Protein AF-A0A6B3IHX9-F1 (afdb_monomer_lite)

Structure (mmCIF, N/CA/C/O backbone):
data_AF-A0A6B3IHX9-F1
#
_entry.id   AF-A0A6B3IHX9-F1
#
loop_
_atom_site.group_PDB
_atom_site.id
_atom_site.type_symbol
_atom_site.label_atom_id
_atom_site.label_alt_id
_atom_site.label_comp_id
_atom_site.label_asym_id
_atom_site.label_entity_id
_atom_site.label_seq_id
_atom_site.pdbx_PDB_ins_code
_atom_site.Cartn_x
_atom_site.Cartn_y
_atom_site.Cartn_z
_atom_site.occupancy
_atom_site.B_iso_or_equiv
_atom_site.auth_seq_id
_atom_site.auth_comp_id
_atom_site.auth_asym_id
_atom_site.auth_atom_id
_atom_site.pdbx_PDB_model_num
ATOM 1 N N . ASP A 1 1 ? 18.898 0.948 -15.155 1.00 56.22 1 ASP A N 1
ATOM 2 C CA . ASP A 1 1 ? 19.440 1.981 -16.073 1.00 56.22 1 ASP A CA 1
ATOM 3 C C . ASP A 1 1 ? 18.856 1.877 -17.488 1.00 56.22 1 ASP A C 1
ATOM 5 O O . ASP A 1 1 ? 19.201 2.700 -18.325 1.00 56.22 1 ASP A O 1
ATOM 9 N N . GLY A 1 2 ? 17.939 0.935 -17.763 1.00 61.41 2 GLY A N 1
ATOM 10 C CA . GLY A 1 2 ? 17.278 0.839 -19.068 1.00 61.41 2 GLY A CA 1
ATOM 11 C C . GLY A 1 2 ? 18.171 0.322 -20.197 1.00 61.41 2 GLY A C 1
ATOM 12 O O . GLY A 1 2 ? 17.780 0.421 -21.356 1.00 61.41 2 GLY A O 1
ATOM 13 N N . ALA A 1 3 ? 19.346 -0.229 -19.877 1.00 64.38 3 ALA A N 1
ATOM 14 C CA . ALA A 1 3 ? 20.200 -0.891 -20.853 1.00 64.38 3 ALA A CA 1
ATOM 15 C C . ALA A 1 3 ? 19.569 -2.211 -21.338 1.00 64.38 3 ALA A C 1
ATOM 17 O O . ALA A 1 3 ? 19.007 -2.969 -20.540 1.00 64.38 3 ALA A O 1
ATOM 18 N N . GLU A 1 4 ? 19.692 -2.513 -22.636 1.00 54.31 4 GLU A N 1
ATOM 19 C CA . GLU A 1 4 ? 19.298 -3.817 -23.187 1.00 54.31 4 GLU A CA 1
ATOM 20 C C . GLU A 1 4 ? 20.065 -4.948 -22.478 1.00 54.31 4 GLU A C 1
ATOM 22 O O . GLU A 1 4 ? 21.293 -4.934 -22.406 1.00 54.31 4 GLU A O 1
ATOM 27 N N . GLY A 1 5 ? 19.333 -5.922 -21.923 1.00 65.06 5 GLY A N 1
ATOM 28 C CA . GLY A 1 5 ? 19.901 -7.052 -21.173 1.00 65.06 5 GLY A CA 1
ATOM 29 C C . GLY A 1 5 ? 20.231 -6.777 -19.696 1.00 65.06 5 GLY A C 1
ATOM 30 O O . GLY A 1 5 ? 20.673 -7.694 -19.005 1.00 65.06 5 GLY A O 1
ATOM 31 N N . GLY A 1 6 ? 20.008 -5.554 -19.196 1.00 67.06 6 GLY A N 1
ATOM 32 C CA . GLY A 1 6 ? 20.062 -5.220 -17.766 1.00 67.06 6 GLY A CA 1
ATOM 33 C C . GLY A 1 6 ? 18.770 -5.595 -17.019 1.00 67.06 6 GLY A C 1
ATOM 34 O O . GLY A 1 6 ? 17.833 -6.105 -17.632 1.00 67.06 6 GLY A O 1
ATOM 35 N N . PRO A 1 7 ? 18.644 -5.300 -15.709 1.00 71.31 7 PRO A N 1
ATOM 36 C CA . PRO A 1 7 ? 17.438 -5.606 -14.922 1.00 71.31 7 PRO A CA 1
ATOM 37 C C . PRO A 1 7 ? 16.164 -4.862 -15.381 1.00 71.31 7 PRO A C 1
ATOM 39 O O . PRO A 1 7 ? 15.118 -5.000 -14.756 1.00 71.31 7 PRO A O 1
ATOM 42 N N . GLY A 1 8 ? 16.235 -4.074 -16.460 1.00 76.25 8 GLY A N 1
ATOM 43 C CA . GLY A 1 8 ? 15.146 -3.255 -16.984 1.00 76.25 8 GLY A CA 1
ATOM 44 C C . GLY A 1 8 ? 15.125 -1.829 -16.423 1.00 76.25 8 GLY A C 1
ATOM 45 O O . GLY A 1 8 ? 16.076 -1.352 -15.788 1.00 76.25 8 GLY A O 1
ATOM 46 N N . ILE A 1 9 ? 14.033 -1.115 -16.709 1.00 83.06 9 ILE A N 1
ATOM 47 C CA . ILE A 1 9 ? 13.694 0.165 -16.076 1.00 83.06 9 ILE A CA 1
ATOM 48 C C . ILE A 1 9 ? 12.851 -0.164 -14.846 1.00 83.06 9 ILE A C 1
ATOM 50 O O . ILE A 1 9 ? 11.828 -0.829 -14.971 1.00 83.06 9 ILE A O 1
ATOM 54 N N . ALA A 1 10 ? 13.281 0.294 -13.669 1.00 85.44 10 ALA A N 1
ATOM 55 C CA . ALA A 1 10 ? 12.467 0.177 -12.467 1.00 85.44 10 ALA A CA 1
ATOM 56 C C . ALA A 1 10 ? 11.202 1.029 -12.633 1.00 85.44 10 ALA A C 1
ATOM 58 O O . ALA A 1 10 ? 11.294 2.235 -12.869 1.00 85.44 10 ALA A O 1
ATOM 59 N N . THR A 1 11 ? 10.039 0.393 -12.529 1.00 89.19 11 THR A N 1
ATOM 60 C CA . THR A 1 11 ? 8.718 1.026 -12.656 1.00 89.19 11 THR A CA 1
ATOM 61 C C . THR A 1 11 ? 8.102 1.375 -11.304 1.00 89.19 11 THR A C 1
ATOM 63 O O . THR A 1 11 ? 7.157 2.154 -11.252 1.00 89.19 11 THR A O 1
ATOM 66 N N . SER A 1 12 ? 8.672 0.867 -10.207 1.00 88.38 12 SER A N 1
ATOM 67 C CA . SER A 1 12 ? 8.235 1.131 -8.838 1.00 88.38 12 SER A CA 1
ATOM 68 C C . SER A 1 12 ? 9.420 1.358 -7.895 1.00 88.38 12 SER A C 1
ATOM 70 O O . SER A 1 12 ? 10.566 0.988 -8.172 1.00 88.38 12 SER A O 1
ATOM 72 N N . SER A 1 13 ? 9.144 2.002 -6.766 1.00 90.44 13 SER A N 1
ATOM 73 C CA . SER A 1 13 ? 10.076 2.178 -5.657 1.00 90.44 13 SER A CA 1
ATOM 74 C C . SER A 1 13 ? 9.295 2.259 -4.348 1.00 90.44 13 SER A C 1
ATOM 76 O O . SER A 1 13 ? 8.114 2.598 -4.345 1.00 90.44 13 SER A O 1
ATOM 78 N N . ASN A 1 14 ? 9.952 1.951 -3.229 1.00 89.75 14 ASN A N 1
ATOM 79 C CA . ASN A 1 14 ? 9.376 2.181 -1.909 1.00 89.75 14 ASN A CA 1
ATOM 80 C C . ASN A 1 14 ? 9.945 3.465 -1.312 1.00 89.75 14 ASN A C 1
ATOM 82 O O . ASN A 1 14 ? 11.161 3.681 -1.297 1.00 89.75 14 ASN A O 1
ATOM 86 N N . SER A 1 15 ? 9.054 4.285 -0.762 1.00 90.88 15 SER A N 1
ATOM 87 C CA . SER A 1 15 ? 9.429 5.425 0.066 1.00 90.88 15 SER A CA 1
ATOM 88 C C . SER A 1 15 ? 10.175 4.969 1.320 1.00 90.88 15 SER A C 1
ATOM 90 O O . SER A 1 15 ? 9.957 3.875 1.842 1.00 90.88 15 SER A O 1
ATOM 92 N N . MET A 1 16 ? 11.047 5.836 1.839 1.00 96.50 16 MET A N 1
ATOM 93 C CA . MET A 1 16 ? 11.732 5.591 3.107 1.00 96.50 16 MET A CA 1
ATOM 94 C C . MET A 1 16 ? 10.697 5.341 4.227 1.00 96.50 16 MET A C 1
ATOM 96 O O . MET A 1 16 ? 9.778 6.154 4.365 1.00 96.50 16 MET A O 1
ATOM 100 N N . PRO A 1 17 ? 10.847 4.295 5.065 1.00 95.81 17 PRO A N 1
ATOM 101 C CA . PRO A 1 17 ? 9.832 3.932 6.059 1.00 95.81 17 PRO A CA 1
ATOM 102 C C . PRO A 1 17 ? 9.439 5.064 7.018 1.00 95.81 17 PRO A C 1
ATOM 104 O O . PRO A 1 17 ? 8.264 5.241 7.319 1.00 95.81 17 PRO A O 1
ATOM 107 N N . SER A 1 18 ? 10.395 5.892 7.452 1.00 97.44 18 SER A N 1
ATOM 108 C CA . SER A 1 18 ? 10.104 7.042 8.321 1.00 97.44 18 SER A CA 1
ATOM 109 C C . SER A 1 18 ? 9.283 8.134 7.628 1.00 97.44 18 SER A C 1
ATOM 111 O O . SER A 1 18 ? 8.519 8.834 8.287 1.00 97.44 18 SER A O 1
ATOM 113 N N . MET A 1 19 ? 9.398 8.271 6.303 1.00 97.06 19 MET A N 1
ATOM 114 C CA . MET A 1 19 ? 8.535 9.168 5.538 1.00 97.06 19 MET A CA 1
ATOM 115 C C . MET A 1 19 ? 7.117 8.604 5.440 1.00 97.06 19 MET A C 1
ATOM 117 O O . MET A 1 19 ? 6.165 9.346 5.651 1.00 97.06 19 MET A O 1
ATOM 121 N N . VAL A 1 20 ? 6.979 7.297 5.185 1.00 96.94 20 VAL A N 1
ATOM 122 C CA . VAL A 1 20 ? 5.677 6.610 5.167 1.00 96.94 20 VA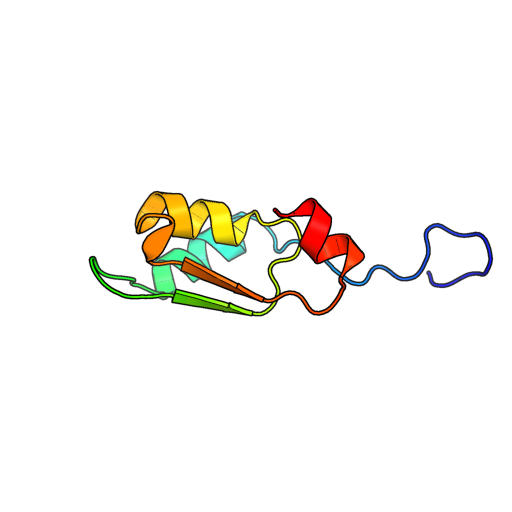L A CA 1
ATOM 123 C C . VAL A 1 20 ? 4.961 6.772 6.505 1.00 96.94 20 VAL A C 1
ATOM 125 O O . VAL A 1 20 ? 3.809 7.188 6.519 1.00 96.94 20 VAL A O 1
ATOM 128 N N . ALA A 1 21 ? 5.648 6.529 7.625 1.00 96.69 21 ALA A N 1
ATOM 129 C CA . ALA A 1 21 ? 5.072 6.706 8.959 1.00 96.69 21 ALA A CA 1
ATOM 130 C C . ALA A 1 21 ? 4.525 8.129 9.157 1.00 96.69 21 ALA A C 1
ATOM 132 O O . ALA A 1 21 ? 3.363 8.302 9.514 1.00 96.69 21 ALA A O 1
ATOM 133 N N . ARG A 1 22 ? 5.318 9.151 8.809 1.00 98.00 22 ARG A N 1
ATOM 134 C CA . ARG A 1 22 ? 4.882 10.552 8.876 1.00 98.00 22 ARG A CA 1
ATOM 135 C C . ARG A 1 22 ? 3.685 10.844 7.966 1.00 98.00 22 ARG A C 1
ATOM 137 O O . ARG A 1 22 ? 2.812 11.618 8.339 1.00 98.00 22 ARG A O 1
ATOM 144 N N . MET A 1 23 ? 3.642 10.269 6.764 1.00 97.00 23 MET A N 1
ATOM 145 C CA . MET A 1 23 ? 2.507 10.434 5.848 1.00 97.00 23 MET A CA 1
ATOM 146 C C . MET A 1 23 ? 1.231 9.805 6.411 1.00 97.00 23 MET A C 1
ATOM 148 O O . MET A 1 23 ? 0.174 10.416 6.308 1.00 97.00 23 MET A O 1
ATOM 152 N N . LEU A 1 24 ? 1.330 8.625 7.026 1.00 96.81 24 LEU A N 1
ATOM 153 C CA . LEU A 1 24 ? 0.195 7.946 7.654 1.00 96.81 24 LEU A CA 1
ATOM 154 C C . LEU A 1 24 ? -0.309 8.693 8.895 1.00 96.81 24 LEU A C 1
ATOM 156 O O . LEU A 1 24 ? -1.516 8.776 9.098 1.00 96.81 24 LEU A O 1
ATOM 160 N N . GLU A 1 25 ? 0.586 9.291 9.686 1.00 97.19 25 GLU A N 1
ATOM 161 C CA . GLU A 1 25 ? 0.204 10.187 10.787 1.00 97.19 25 GLU A CA 1
ATOM 162 C C . GLU A 1 25 ? -0.574 11.404 10.269 1.00 97.19 25 GLU A C 1
ATOM 164 O O . GLU A 1 25 ? -1.633 11.729 10.797 1.00 97.19 25 GLU A O 1
ATOM 169 N N . LEU A 1 26 ? -0.082 12.043 9.202 1.00 98.06 26 LEU A N 1
ATOM 170 C CA . LEU A 1 26 ? -0.726 13.207 8.580 1.00 98.06 26 LEU A CA 1
ATOM 171 C C . LEU A 1 26 ? -2.033 12.876 7.851 1.00 98.06 26 LEU A C 1
ATOM 173 O O . LEU A 1 26 ? -2.835 13.776 7.617 1.00 98.06 26 LEU A O 1
ATOM 177 N N . LEU A 1 27 ? -2.233 11.618 7.456 1.00 97.31 27 LEU A N 1
ATOM 178 C CA . LEU A 1 27 ? -3.470 11.165 6.825 1.00 97.31 27 LEU A CA 1
ATOM 179 C C . LEU A 1 27 ? -4.653 11.222 7.805 1.00 97.31 27 LEU A C 1
ATOM 181 O O . LEU A 1 27 ? -5.790 11.333 7.356 1.00 97.31 27 LEU A O 1
ATOM 185 N N . GLU A 1 28 ? -4.386 11.151 9.117 1.00 97.06 28 GLU A N 1
ATOM 186 C CA . GLU A 1 28 ? -5.370 11.265 10.207 1.00 97.06 28 GLU A CA 1
ATOM 187 C C . GLU A 1 28 ? -6.623 10.399 10.001 1.00 97.06 28 GLU A C 1
ATOM 189 O O . GLU A 1 28 ? -7.743 10.785 10.355 1.00 97.06 28 GLU A O 1
ATOM 194 N N . VAL A 1 29 ? -6.431 9.207 9.427 1.00 96.25 29 VAL A N 1
ATOM 195 C CA . VAL A 1 29 ? -7.544 8.336 9.059 1.00 96.25 29 VAL A CA 1
ATOM 196 C C . VAL A 1 29 ? -8.289 7.829 10.295 1.00 96.25 29 VAL A C 1
ATOM 198 O O . VAL A 1 29 ? -7.705 7.362 11.281 1.00 96.25 29 VAL A O 1
ATOM 201 N N . GLN A 1 30 ? -9.606 7.944 10.232 1.00 96.88 30 GLN A N 1
ATOM 202 C CA . GLN A 1 30 ? -10.553 7.573 11.269 1.00 96.88 30 GLN A CA 1
ATOM 203 C C . GLN A 1 30 ? -11.234 6.254 10.922 1.00 96.88 30 GLN A C 1
ATOM 205 O O . GLN A 1 30 ? -11.277 5.823 9.768 1.00 96.88 30 GLN A O 1
ATOM 210 N N . ASP A 1 31 ? -11.804 5.624 11.940 1.00 95.44 31 ASP A N 1
ATOM 211 C CA . ASP A 1 31 ? -12.515 4.365 11.768 1.00 95.44 31 ASP A CA 1
ATOM 212 C C . ASP A 1 31 ? -13.683 4.532 10.785 1.00 95.44 31 ASP A C 1
ATOM 214 O O . ASP A 1 31 ? -14.338 5.575 10.733 1.00 95.44 31 ASP A O 1
ATOM 218 N N . SER A 1 32 ? -13.968 3.479 10.015 1.00 94.75 32 SER A N 1
ATOM 219 C CA . SER A 1 32 ? -14.988 3.456 8.950 1.00 94.75 32 SER A CA 1
ATOM 220 C C . SER A 1 32 ? -14.697 4.330 7.720 1.00 94.75 32 SER A C 1
ATOM 222 O O . SER A 1 32 ? -15.524 4.365 6.807 1.00 94.75 32 SER A O 1
ATOM 224 N N . GLN A 1 33 ? -13.557 5.028 7.648 1.00 98.19 33 GLN A N 1
ATOM 225 C CA . GLN A 1 33 ? -13.138 5.683 6.407 1.00 98.19 33 GLN A CA 1
ATOM 226 C C . GLN A 1 33 ? -12.586 4.663 5.410 1.00 98.19 33 GLN A C 1
ATOM 228 O O . GLN A 1 33 ? -11.907 3.715 5.791 1.00 98.19 33 GLN A O 1
ATOM 233 N N . GLN A 1 34 ? -12.858 4.895 4.126 1.00 98.38 34 GLN A N 1
ATOM 234 C CA . GLN A 1 34 ? -12.296 4.116 3.026 1.00 98.38 34 GLN A CA 1
ATOM 235 C C . GLN A 1 34 ? -11.100 4.854 2.424 1.00 98.38 34 GLN A C 1
ATOM 237 O O . GLN A 1 34 ? -11.168 6.066 2.200 1.00 98.38 34 GLN A O 1
ATOM 242 N N . VAL A 1 35 ? -10.024 4.126 2.134 1.00 98.31 35 VAL A N 1
ATOM 243 C CA . VAL A 1 35 ? -8.791 4.675 1.561 1.00 98.31 35 VAL A CA 1
ATOM 244 C C . VAL A 1 35 ? -8.578 4.135 0.153 1.00 98.31 35 VAL A C 1
ATOM 246 O O . VAL A 1 35 ? -8.703 2.938 -0.089 1.00 98.31 35 VAL A O 1
ATOM 249 N N . LEU A 1 36 ? -8.222 5.035 -0.766 1.00 98.25 36 LEU A N 1
ATOM 250 C CA . LEU A 1 36 ? -7.680 4.689 -2.075 1.00 98.25 36 LEU A CA 1
ATOM 251 C C . LEU A 1 36 ? -6.196 5.056 -2.120 1.00 98.25 36 LEU A C 1
ATOM 253 O O . LEU A 1 36 ? -5.839 6.234 -2.103 1.00 98.25 36 LEU A O 1
ATOM 257 N N . GLU A 1 37 ? -5.342 4.050 -2.226 1.00 97.44 37 GLU A N 1
ATOM 258 C CA . GLU A 1 37 ? -3.918 4.207 -2.480 1.00 97.44 37 GLU A CA 1
ATOM 259 C C . GLU A 1 37 ? -3.624 4.173 -3.985 1.00 97.44 37 GLU A C 1
ATOM 261 O O . GLU A 1 37 ? -3.993 3.236 -4.696 1.00 97.44 37 GLU A O 1
ATOM 266 N N . ILE A 1 38 ? -2.90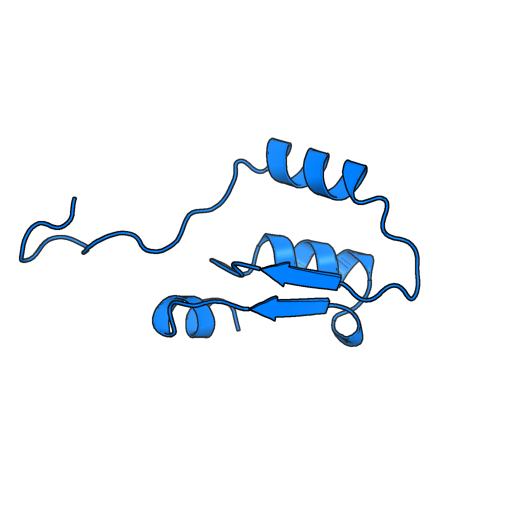8 5.185 -4.476 1.00 96.62 38 ILE A N 1
ATOM 267 C CA . ILE A 1 38 ? -2.437 5.244 -5.862 1.00 96.62 38 ILE A CA 1
ATOM 268 C C . ILE A 1 38 ? -0.948 4.899 -5.901 1.00 96.62 38 ILE A C 1
ATOM 270 O O . ILE A 1 38 ? -0.131 5.655 -5.379 1.00 96.62 38 ILE A O 1
ATOM 274 N N . GLY A 1 39 ? -0.604 3.798 -6.572 1.00 95.50 39 GLY A N 1
ATOM 275 C CA . GLY A 1 39 ? 0.758 3.267 -6.644 1.00 95.50 39 GLY A CA 1
ATOM 276 C C . GLY A 1 39 ? 1.024 2.239 -5.549 1.00 95.50 39 GLY A C 1
ATOM 277 O O . GLY A 1 39 ? 1.794 2.505 -4.634 1.00 95.50 39 GLY A O 1
ATOM 278 N N . THR A 1 40 ? 0.392 1.064 -5.660 1.00 96.38 40 THR A N 1
ATOM 279 C CA . THR A 1 40 ? 0.533 -0.041 -4.685 1.00 96.38 40 THR A CA 1
ATOM 280 C C . THR A 1 40 ? 1.992 -0.461 -4.506 1.00 96.38 40 THR A C 1
ATOM 282 O O . THR A 1 40 ? 2.409 -0.825 -3.405 1.00 96.38 40 THR A O 1
ATOM 285 N N . GLY A 1 41 ? 2.792 -0.425 -5.580 1.00 94.94 41 GLY A N 1
ATOM 286 C CA . GLY A 1 41 ? 4.185 -0.847 -5.535 1.00 94.94 41 GLY A CA 1
ATOM 287 C C . GLY A 1 41 ? 4.314 -2.260 -4.966 1.00 94.94 41 GLY A C 1
ATOM 288 O O . GLY A 1 41 ? 3.716 -3.203 -5.465 1.00 94.94 41 GLY A O 1
ATOM 289 N N . THR A 1 42 ? 5.083 -2.407 -3.889 1.00 94.06 42 THR A N 1
ATOM 290 C CA . THR A 1 42 ? 5.272 -3.705 -3.212 1.00 94.06 42 THR A CA 1
ATOM 291 C C . THR A 1 42 ? 4.125 -4.119 -2.280 1.00 94.06 42 THR A C 1
ATOM 293 O O . THR A 1 42 ? 4.191 -5.198 -1.703 1.00 94.06 42 THR A O 1
ATOM 296 N N . GLY A 1 43 ? 3.119 -3.264 -2.070 1.00 95.88 43 GLY A N 1
ATOM 297 C CA . GLY A 1 43 ? 2.033 -3.479 -1.106 1.00 95.88 43 GLY A CA 1
ATOM 298 C C . GLY A 1 43 ? 2.370 -3.085 0.338 1.00 95.88 43 GLY A C 1
ATOM 299 O O . GLY A 1 43 ? 1.536 -3.229 1.224 1.00 95.88 43 GLY A O 1
ATOM 300 N N . TYR A 1 44 ? 3.574 -2.561 0.606 1.00 96.12 44 TYR A N 1
ATOM 301 C CA . TYR A 1 44 ? 4.006 -2.201 1.964 1.00 96.12 44 TYR A CA 1
ATOM 302 C C . TYR A 1 44 ? 3.080 -1.184 2.649 1.00 96.12 44 TYR A C 1
ATOM 304 O O . TYR A 1 44 ? 2.706 -1.368 3.804 1.00 96.12 44 TYR A O 1
ATOM 312 N N . VAL A 1 45 ? 2.709 -0.110 1.950 1.00 97.12 45 VAL A N 1
ATOM 313 C CA . VAL A 1 45 ? 1.831 0.929 2.509 1.00 97.12 45 VAL A CA 1
ATOM 314 C C . VAL A 1 45 ? 0.389 0.427 2.585 1.00 97.12 45 VAL A C 1
ATOM 316 O O . VAL A 1 45 ? -0.258 0.646 3.609 1.00 97.12 45 VAL A O 1
ATOM 319 N N . SER A 1 46 ? -0.075 -0.322 1.579 1.00 97.00 46 SER A N 1
ATOM 320 C CA . SER A 1 46 ? -1.386 -0.983 1.589 1.00 97.00 46 SER A CA 1
ATOM 321 C C . SER A 1 46 ? -1.549 -1.868 2.821 1.00 97.00 46 SER A C 1
ATOM 323 O O . SER A 1 46 ? -2.536 -1.738 3.533 1.00 97.00 46 SER A O 1
ATOM 325 N N . ALA A 1 47 ? -0.544 -2.687 3.145 1.00 97.06 47 ALA A N 1
ATOM 326 C CA . ALA A 1 47 ? -0.561 -3.555 4.320 1.00 97.06 47 ALA A CA 1
ATOM 327 C C . ALA A 1 47 ? -0.657 -2.767 5.640 1.00 97.06 47 ALA A C 1
ATOM 329 O O . ALA A 1 47 ? -1.367 -3.179 6.552 1.00 97.06 47 ALA A O 1
ATOM 330 N N . LEU A 1 48 ? 0.014 -1.614 5.749 1.00 97.12 48 LEU A N 1
ATOM 331 C CA . LEU A 1 48 ? -0.096 -0.748 6.932 1.00 97.12 48 LEU A CA 1
ATOM 332 C C . LEU A 1 48 ? -1.484 -0.104 7.054 1.00 97.12 48 LEU A C 1
ATOM 334 O O . LEU A 1 48 ? -2.011 0.025 8.159 1.00 97.12 48 LEU A O 1
ATOM 338 N N . LEU A 1 49 ? -2.078 0.305 5.932 1.00 97.56 49 LEU A N 1
ATOM 339 C CA . LEU A 1 49 ? -3.443 0.834 5.894 1.00 97.56 49 LEU A CA 1
ATOM 340 C C . LEU A 1 49 ? -4.466 -0.251 6.254 1.00 97.56 49 LEU A C 1
ATOM 342 O O . LEU A 1 49 ? -5.373 0.010 7.043 1.00 97.56 49 LEU A O 1
ATOM 346 N N . CYS A 1 50 ? -4.284 -1.463 5.729 1.00 97.44 50 CYS A N 1
ATOM 347 C CA . CYS A 1 50 ? -5.081 -2.645 6.042 1.00 97.44 50 CYS A CA 1
ATOM 348 C C . CYS A 1 50 ? -5.010 -2.99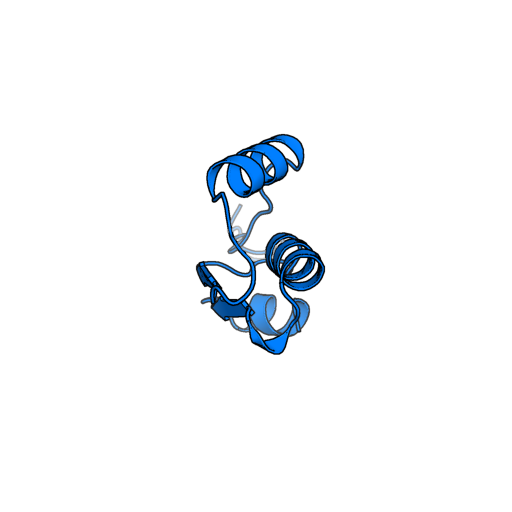9 7.529 1.00 97.44 50 CYS A C 1
ATOM 350 O O . CYS A 1 50 ? -6.043 -3.195 8.157 1.00 97.44 50 CYS A O 1
ATOM 352 N N . GLU A 1 51 ? -3.820 -2.984 8.132 1.00 97.06 51 GLU A N 1
ATOM 353 C CA . GLU A 1 51 ? -3.664 -3.192 9.578 1.00 97.06 51 GLU A CA 1
ATOM 354 C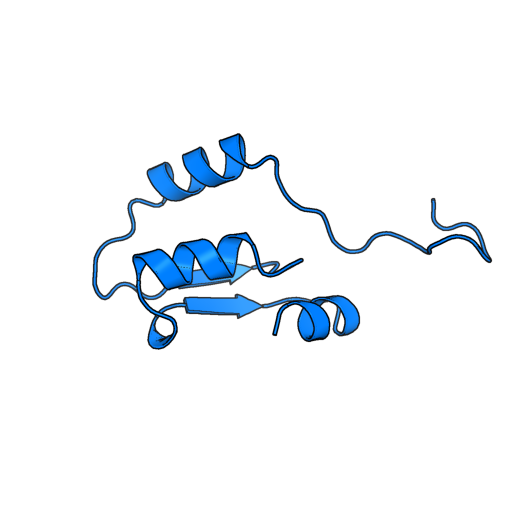 C . GLU A 1 51 ? -4.406 -2.117 10.395 1.00 97.06 51 GLU A C 1
ATOM 356 O O . GLU A 1 51 ? -4.973 -2.403 11.449 1.00 97.06 51 GLU A O 1
ATOM 361 N N . ARG A 1 52 ? -4.448 -0.865 9.913 1.00 96.62 52 ARG A N 1
ATOM 362 C CA . ARG A 1 52 ? -5.122 0.248 10.603 1.00 96.62 52 ARG A CA 1
ATOM 363 C C . ARG A 1 52 ? -6.648 0.225 10.458 1.00 96.62 52 ARG A C 1
ATOM 365 O O . ARG A 1 52 ? -7.326 0.638 11.401 1.00 96.62 52 ARG A O 1
ATOM 372 N N . LEU A 1 53 ? -7.185 -0.152 9.297 1.00 97.44 53 LEU A N 1
ATOM 373 C CA . LEU A 1 53 ? -8.609 0.015 8.952 1.00 97.44 53 LEU A CA 1
ATOM 374 C C . LEU A 1 53 ? -9.361 -1.298 8.707 1.00 97.44 53 LEU A C 1
ATOM 376 O O . LEU A 1 53 ? -10.585 -1.320 8.808 1.00 97.44 53 LEU A O 1
ATOM 380 N N . GLY A 1 54 ? -8.649 -2.378 8.409 1.00 97.44 54 GLY A N 1
ATOM 381 C CA . GLY A 1 54 ? -9.185 -3.615 7.850 1.00 97.44 54 GLY A CA 1
ATOM 382 C C . GLY A 1 54 ? -9.169 -3.619 6.318 1.00 97.44 54 GLY A C 1
ATOM 383 O O . GLY A 1 54 ? -9.385 -2.590 5.674 1.00 97.44 54 GLY A O 1
ATOM 384 N N . ASP A 1 55 ? -8.943 -4.802 5.744 1.00 96.62 55 ASP A N 1
ATOM 385 C CA . ASP A 1 55 ? -8.783 -5.016 4.296 1.00 96.62 55 ASP A CA 1
ATOM 386 C C . ASP A 1 55 ? -9.983 -4.525 3.470 1.00 96.62 55 ASP A C 1
ATOM 388 O O . ASP A 1 55 ? -9.814 -3.980 2.382 1.00 96.62 55 ASP A O 1
ATOM 392 N N . ASP A 1 56 ? -11.201 -4.645 4.008 1.00 97.81 56 ASP A N 1
ATOM 393 C CA . ASP A 1 56 ? -12.438 -4.234 3.328 1.00 97.81 56 ASP A CA 1
ATOM 394 C C . ASP A 1 56 ? -12.538 -2.713 3.094 1.00 97.81 56 ASP A C 1
ATOM 396 O O . ASP A 1 56 ? -13.364 -2.254 2.299 1.00 97.81 56 ASP A O 1
ATOM 400 N N . LEU A 1 57 ? -11.724 -1.914 3.794 1.00 98.25 57 LEU A N 1
ATOM 401 C CA . LEU A 1 57 ? -11.735 -0.450 3.722 1.00 98.25 57 LEU A CA 1
ATOM 402 C C . LEU A 1 57 ? -10.560 0.128 2.922 1.00 98.25 57 LEU A C 1
ATOM 404 O O . LEU A 1 57 ? -10.454 1.352 2.804 1.00 98.25 57 LEU A O 1
ATOM 408 N N . VAL A 1 58 ? -9.696 -0.714 2.353 1.00 98.31 58 VAL A N 1
ATOM 409 C CA . VAL A 1 58 ? -8.505 -0.277 1.618 1.00 98.31 58 VAL A CA 1
ATOM 410 C C . VAL A 1 58 ? -8.562 -0.775 0.182 1.00 98.31 58 VAL A C 1
ATOM 412 O O . VAL A 1 58 ? -8.657 -1.965 -0.102 1.00 98.31 58 VAL A O 1
ATOM 415 N N . HIS A 1 59 ? -8.466 0.161 -0.753 1.00 98.00 59 HIS A N 1
ATOM 416 C CA . HIS A 1 59 ? -8.312 -0.124 -2.170 1.00 98.00 59 HIS A CA 1
ATOM 417 C C . HIS A 1 59 ? -6.981 0.439 -2.642 1.00 98.00 59 HIS A C 1
ATOM 419 O O . HIS A 1 59 ? -6.649 1.580 -2.332 1.00 98.00 59 HIS A O 1
ATOM 425 N N . SER A 1 60 ? -6.233 -0.325 -3.430 1.00 97.62 60 SER A N 1
ATOM 426 C CA . SER A 1 60 ? -5.004 0.159 -4.048 1.00 97.62 60 SER A CA 1
ATOM 427 C C . SER A 1 60 ? -5.031 -0.070 -5.556 1.00 97.62 60 SER A C 1
ATOM 429 O O . SER A 1 60 ? -5.698 -0.976 -6.062 1.00 97.62 60 SER A O 1
ATOM 431 N N . VAL A 1 61 ? -4.322 0.781 -6.293 1.00 97.69 61 VAL A N 1
ATOM 432 C CA . VAL A 1 61 ? -4.134 0.626 -7.739 1.00 97.69 61 VAL A CA 1
ATOM 433 C C . VAL A 1 61 ? -2.658 0.674 -8.099 1.00 97.69 61 VAL A C 1
ATOM 435 O O . VAL A 1 61 ? -1.892 1.468 -7.552 1.00 97.69 61 VAL A O 1
ATOM 438 N N . GLU A 1 62 ? -2.264 -0.168 -9.045 1.00 96.50 62 GLU A N 1
ATOM 439 C CA . GLU A 1 62 ? -0.920 -0.217 -9.611 1.00 96.50 62 GLU A CA 1
ATOM 440 C C . GLU A 1 62 ? -1.024 -0.267 -11.133 1.00 96.50 62 GLU A C 1
ATOM 442 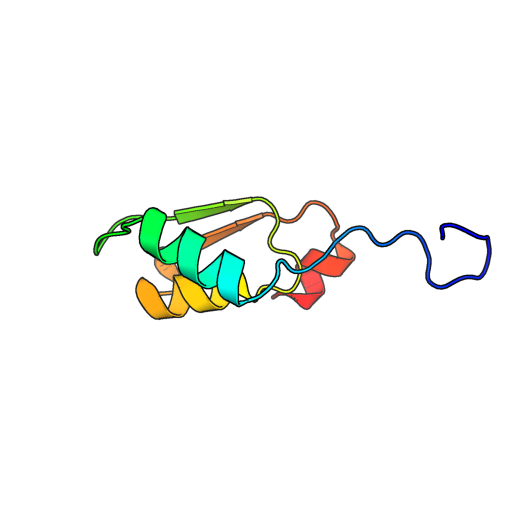O O . GLU A 1 62 ? -1.864 -0.976 -11.691 1.00 96.50 62 GLU A O 1
ATOM 447 N N . LEU A 1 63 ? -0.191 0.531 -11.798 1.00 95.25 63 LEU A N 1
ATOM 448 C CA . LEU A 1 63 ? -0.173 0.634 -13.250 1.00 95.25 63 LEU A CA 1
ATOM 449 C C . LEU A 1 63 ? 0.613 -0.522 -13.869 1.00 95.25 63 LEU A C 1
ATOM 451 O O . LEU A 1 63 ? 0.214 -1.033 -14.916 1.00 95.25 63 LEU A O 1
ATOM 455 N N . ASP A 1 64 ? 1.727 -0.918 -13.251 1.00 94.25 64 ASP A N 1
ATOM 456 C CA . ASP A 1 64 ? 2.541 -2.024 -13.739 1.00 94.25 64 ASP A CA 1
ATOM 457 C C . ASP A 1 64 ? 1.906 -3.370 -13.341 1.00 94.25 64 ASP A C 1
ATOM 459 O O . ASP A 1 64 ? 1.907 -3.747 -12.167 1.00 94.25 64 ASP A O 1
ATOM 463 N N . PRO A 1 65 ? 1.399 -4.162 -14.302 1.00 92.69 65 PRO A N 1
ATOM 464 C CA . PRO A 1 65 ? 0.707 -5.406 -13.992 1.00 92.69 65 PRO A CA 1
ATOM 465 C C . PRO A 1 65 ? 1.629 -6.485 -13.405 1.00 92.69 65 PRO A C 1
ATOM 467 O O . PRO A 1 65 ? 1.136 -7.428 -12.787 1.00 92.69 65 PRO A O 1
ATOM 470 N N . VAL A 1 66 ? 2.946 -6.417 -13.627 1.00 92.06 66 VAL A N 1
ATOM 471 C CA . VAL A 1 66 ? 3.912 -7.337 -13.008 1.00 92.06 66 VAL A CA 1
ATOM 472 C C . VAL A 1 66 ? 4.051 -7.010 -11.529 1.00 92.06 66 VAL A C 1
ATOM 474 O O . VAL A 1 66 ? 3.955 -7.921 -10.711 1.00 92.06 66 VAL A O 1
ATOM 477 N N . VAL A 1 67 ? 4.211 -5.729 -11.199 1.00 93.31 67 VAL A N 1
ATOM 478 C CA . VAL A 1 67 ? 4.309 -5.246 -9.815 1.00 93.31 67 VAL A CA 1
ATOM 479 C C . VAL A 1 67 ? 2.995 -5.490 -9.070 1.00 93.31 67 VAL A C 1
ATOM 481 O O . VAL A 1 67 ? 3.005 -6.070 -7.989 1.00 93.31 67 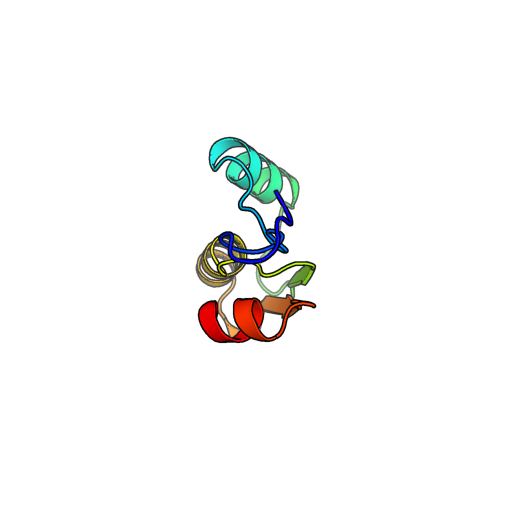VAL A O 1
ATOM 484 N N . ALA A 1 68 ? 1.855 -5.182 -9.697 1.00 94.00 68 ALA A N 1
ATOM 485 C CA . ALA A 1 68 ? 0.527 -5.405 -9.125 1.00 94.00 68 ALA A CA 1
ATOM 486 C C . ALA A 1 68 ? 0.307 -6.864 -8.694 1.00 94.00 68 ALA A C 1
ATOM 488 O O . ALA A 1 68 ? -0.228 -7.127 -7.623 1.00 94.00 68 ALA A O 1
ATOM 489 N N . ARG A 1 69 ? 0.754 -7.831 -9.508 1.00 93.31 69 ARG A N 1
ATOM 490 C CA . ARG A 1 69 ? 0.646 -9.263 -9.178 1.00 93.31 69 ARG A CA 1
ATOM 491 C C . ARG A 1 69 ? 1.559 -9.703 -8.036 1.00 93.31 69 ARG A C 1
ATOM 493 O O . ARG A 1 69 ? 1.283 -10.733 -7.439 1.00 93.31 69 ARG A O 1
ATOM 500 N N . GLN A 1 70 ? 2.658 -8.996 -7.788 1.00 91.12 70 GLN A N 1
ATOM 501 C CA . GLN A 1 70 ? 3.577 -9.310 -6.690 1.00 91.12 70 GLN A CA 1
ATOM 502 C C . GLN A 1 70 ? 3.080 -8.776 -5.346 1.00 91.12 70 GLN A C 1
ATOM 504 O O . GLN A 1 70 ? 3.488 -9.296 -4.313 1.00 91.12 70 GLN A O 1
ATOM 509 N N . ALA A 1 71 ? 2.245 -7.737 -5.371 1.00 89.44 71 ALA A N 1
ATOM 510 C CA . ALA A 1 71 ? 1.677 -7.117 -4.180 1.00 89.44 71 ALA A CA 1
ATOM 511 C C . ALA A 1 71 ? 0.425 -7.834 -3.639 1.00 89.44 71 ALA A C 1
ATOM 513 O O . ALA A 1 71 ? 0.027 -7.551 -2.512 1.00 89.44 71 ALA A O 1
ATOM 514 N N . ALA A 1 72 ? -0.198 -8.702 -4.446 1.00 75.50 72 ALA A N 1
ATOM 515 C CA . ALA A 1 72 ? -1.442 -9.411 -4.133 1.00 75.50 72 ALA A CA 1
ATOM 516 C C . ALA A 1 72 ? -1.234 -10.699 -3.322 1.00 75.50 72 ALA A C 1
ATOM 518 O O . ALA A 1 72 ? -0.182 -11.358 -3.499 1.00 75.50 72 ALA A O 1
#

Secondary structure (DSSP, 8-state):
---TTSS------PPPHHHHHHHHHHH-PPTT--EEEE--TTSHHHHHHHHHH-GGGEEEE-S-HHHHHHH-

pLDDT: mean 91.69, std 10.59, range [54.31, 98.38]

Foldseek 3Di:
DQDVPPPHDDPADDDDVVVLVVVVVVVVDDEPAADEAEACQQVPSVVVVCVVHNNVRYHYDHPDVVRVVNND

Radius of gyration: 14.17 Å; chains: 1; bounding box: 35×23×35 Å

Sequence (72 aa):
DGAEGGPGIATSSNSMPSMVARMLELLEVQDSQQVLEIGTGTGYVSALLCERLGDDLVHSVELDPVVARQAA